Protein AF-A0A7L3MC37-F1 (afdb_monomer)

Sequence (160 aa):
SDLQNAAAGSFASAFATLVLCPTELVKCRLQAMHEMQLSGKIIQGHNTVWSVVKGVIQKDGPLGFYRGLSSTLLREVPGYFFFFGGYELSRTFFASGRSKDELGPIPLLLSGGFGGSCLWIAVYPVDCVKSRIQVLSMAGKQAGFMGTFVTLVRTEGEYA

Radius of gyration: 19.97 Å; Cα contacts (8 Å, |Δi|>4): 144; chains: 1; bounding box: 45×30×56 Å

Mean predicted aligned error: 8.08 Å

Foldseek 3Di:
DLLVQLQVQLVVQLVVLVVCQLVVQLVVVLVLVVVCVVLVNDDPDPSDSVVSVVVQCVPVNPCSSCVCSVVVSVLRSVLSSLLSSQLSVLLVVVCVPHDSVPDDPVSNVVSNVRSNVSSCVVRVLVVVLVVVQSVCVSVVHRDDSVRSSVCCCVVVVVVD

Solvent-accessible surface area (backbone atoms only — not comparable to full-atom values): 8588 Å² total; per-residue (Å²): 106,54,67,56,53,6,53,50,43,15,52,52,44,48,57,50,44,67,71,42,32,46,58,51,47,51,49,53,52,50,51,53,50,50,54,35,40,76,68,67,78,42,80,95,64,86,85,41,75,64,52,53,54,53,49,38,43,75,74,55,35,81,69,38,41,53,68,58,46,68,63,49,43,65,51,47,29,57,26,35,26,35,19,36,36,34,22,42,49,41,37,55,60,74,26,73,87,54,59,74,85,74,60,53,73,65,60,51,52,53,14,50,51,46,4,51,48,40,16,44,69,69,40,44,68,59,50,55,41,51,52,51,36,54,54,35,46,74,73,74,38,91,59,54,71,68,62,45,42,53,47,45,54,66,68,51,51,78,78,107

pLDDT: mean 82.61, std 10.29, range [41.53, 95.0]

Secondary structure (DSSP, 8-state):
-HHHHHHHHHHHHHHHHHHHHHHHHHHHHHHHHHHHHHTTSS------HHHHHHHHHHHH-GGGGGTTHHHHHHHHHHHHHHHHHHHHHHHHHHHTTS-TTS--HHHHHHHHHHHHHHHHHHHHHHHHHHHHHHHHHHTT----HHHHHHHHHHHHTT--

Organism: NCBI:txid2585811

Structure (mmCIF, N/CA/C/O backbone):
data_AF-A0A7L3MC37-F1
#
_entry.id   AF-A0A7L3MC37-F1
#
loop_
_atom_site.group_PDB
_atom_site.id
_atom_site.type_symbol
_atom_site.label_atom_id
_atom_site.label_alt_id
_atom_site.label_comp_id
_atom_site.label_asym_id
_atom_site.label_entity_id
_atom_site.label_seq_id
_atom_site.pdbx_PDB_ins_code
_atom_site.Cartn_x
_atom_site.Cartn_y
_atom_site.Cartn_z
_atom_site.occupancy
_atom_site.B_iso_or_equiv
_atom_site.auth_seq_id
_atom_site.auth_comp_id
_atom_site.auth_asym_id
_atom_site.auth_atom_id
_atom_site.pdbx_PDB_model_num
ATOM 1 N N . SER A 1 1 ? 14.885 -8.306 -14.896 1.00 81.38 1 SER A N 1
ATOM 2 C CA . SER A 1 1 ? 13.599 -8.538 -15.593 1.00 81.38 1 SER A CA 1
ATOM 3 C C . SER A 1 1 ? 12.471 -7.776 -14.920 1.00 81.38 1 SER A C 1
ATOM 5 O O . SER A 1 1 ? 12.546 -7.567 -13.717 1.00 81.38 1 SER A O 1
ATOM 7 N N . ASP A 1 2 ? 11.415 -7.412 -15.651 1.00 84.56 2 ASP A N 1
ATOM 8 C CA . ASP A 1 2 ? 10.299 -6.580 -15.150 1.00 84.56 2 ASP A CA 1
ATOM 9 C C . ASP A 1 2 ? 9.638 -7.166 -13.891 1.00 84.56 2 ASP A C 1
ATOM 11 O O . ASP A 1 2 ? 9.373 -6.455 -12.926 1.00 84.56 2 ASP A O 1
ATOM 15 N N . LEU A 1 3 ? 9.498 -8.494 -13.841 1.00 88.00 3 LEU A N 1
ATOM 16 C CA . LEU A 1 3 ? 8.998 -9.215 -12.669 1.00 88.00 3 LEU A CA 1
ATOM 17 C C . LEU A 1 3 ? 9.898 -9.070 -11.427 1.00 88.00 3 LEU A C 1
ATOM 19 O O . LEU A 1 3 ? 9.397 -8.978 -10.310 1.00 88.00 3 LEU A O 1
ATOM 23 N N . GLN A 1 4 ? 11.223 -9.039 -11.603 1.00 90.12 4 GLN A N 1
ATOM 24 C CA . GLN A 1 4 ? 12.160 -8.838 -10.489 1.00 90.12 4 GLN A CA 1
ATOM 25 C C . GLN A 1 4 ? 12.066 -7.411 -9.951 1.00 90.12 4 GLN A C 1
ATOM 27 O O . GLN A 1 4 ? 12.092 -7.225 -8.739 1.00 90.12 4 GLN A O 1
ATOM 32 N N . ASN A 1 5 ? 11.902 -6.422 -10.835 1.00 88.75 5 ASN A N 1
ATOM 33 C CA . ASN A 1 5 ? 11.696 -5.029 -10.442 1.00 88.75 5 ASN A CA 1
ATOM 34 C C . ASN A 1 5 ? 10.373 -4.867 -9.677 1.00 88.75 5 ASN A C 1
ATOM 36 O O . ASN A 1 5 ? 10.345 -4.204 -8.642 1.00 88.75 5 ASN A O 1
ATOM 40 N N . ALA A 1 6 ? 9.305 -5.538 -10.122 1.00 89.06 6 ALA A N 1
ATOM 41 C CA . ALA A 1 6 ? 8.028 -5.571 -9.411 1.00 89.06 6 ALA A CA 1
ATOM 42 C C . ALA A 1 6 ? 8.153 -6.201 -8.014 1.00 89.06 6 ALA A C 1
ATOM 44 O O . ALA A 1 6 ? 7.737 -5.603 -7.024 1.00 89.06 6 ALA A O 1
ATOM 45 N N . ALA A 1 7 ? 8.791 -7.371 -7.912 1.00 91.06 7 ALA A N 1
ATOM 46 C CA . ALA A 1 7 ? 9.007 -8.048 -6.635 1.00 91.06 7 ALA A CA 1
ATOM 47 C C . ALA A 1 7 ? 9.907 -7.239 -5.680 1.00 91.06 7 ALA A C 1
ATOM 49 O O . ALA A 1 7 ? 9.613 -7.143 -4.488 1.00 91.06 7 ALA A O 1
ATOM 50 N N . ALA A 1 8 ? 10.974 -6.619 -6.195 1.00 91.62 8 ALA A N 1
ATOM 51 C CA . ALA A 1 8 ? 11.849 -5.745 -5.417 1.00 91.62 8 ALA A CA 1
ATOM 52 C C . ALA A 1 8 ? 11.098 -4.507 -4.907 1.00 91.62 8 ALA A C 1
ATOM 54 O O . ALA A 1 8 ? 11.245 -4.142 -3.742 1.00 91.62 8 ALA A O 1
ATOM 55 N N . GLY A 1 9 ? 10.245 -3.907 -5.742 1.00 88.75 9 GLY A N 1
ATOM 56 C CA . GLY A 1 9 ? 9.377 -2.795 -5.362 1.00 88.75 9 GLY A CA 1
ATOM 57 C C . GLY A 1 9 ? 8.382 -3.163 -4.258 1.00 88.75 9 GLY A C 1
ATOM 58 O O . GLY A 1 9 ? 8.240 -2.426 -3.283 1.00 88.75 9 GLY A O 1
ATOM 59 N N . SER A 1 10 ? 7.757 -4.338 -4.346 1.00 90.00 10 SER A N 1
ATOM 60 C CA . SER A 1 10 ? 6.896 -4.878 -3.284 1.00 90.00 10 SER A CA 1
ATOM 61 C C . SER A 1 10 ? 7.640 -5.131 -1.978 1.00 90.00 10 SER A C 1
ATOM 63 O O . SER A 1 10 ? 7.129 -4.824 -0.902 1.00 90.00 10 SER A O 1
ATOM 65 N N . PHE A 1 11 ? 8.852 -5.679 -2.051 1.00 91.94 11 PHE A N 1
ATOM 66 C CA . PHE A 1 11 ? 9.661 -5.927 -0.863 1.00 91.94 11 PHE A CA 1
ATOM 67 C C . PHE A 1 11 ? 10.109 -4.613 -0.215 1.00 91.94 11 PHE A C 1
ATOM 69 O O . PHE A 1 11 ? 9.976 -4.448 0.994 1.00 91.94 11 PHE A O 1
ATOM 76 N N . ALA A 1 12 ? 10.548 -3.639 -1.015 1.00 91.88 12 ALA A N 1
ATOM 77 C CA . ALA A 1 12 ? 10.866 -2.296 -0.541 1.00 91.88 12 ALA A CA 1
ATOM 78 C C . ALA A 1 12 ? 9.650 -1.618 0.113 1.00 91.88 12 ALA A C 1
ATOM 80 O O . ALA A 1 12 ? 9.790 -1.005 1.171 1.00 91.88 12 ALA A O 1
ATOM 81 N N . SER A 1 13 ? 8.455 -1.786 -0.467 1.00 88.94 13 SER A N 1
ATOM 82 C CA . SER A 1 13 ? 7.199 -1.304 0.115 1.00 88.94 13 SER A CA 1
ATOM 83 C C . SER A 1 13 ? 6.953 -1.910 1.499 1.00 88.94 13 SER A C 1
ATOM 85 O O . SER A 1 13 ? 6.657 -1.162 2.423 1.00 88.94 13 SER A O 1
ATOM 87 N N . ALA A 1 14 ? 7.202 -3.207 1.709 1.00 90.19 14 ALA A N 1
ATOM 88 C CA . ALA A 1 14 ? 7.050 -3.821 3.031 1.00 90.19 14 ALA A CA 1
ATOM 89 C C . ALA A 1 14 ? 7.930 -3.159 4.113 1.00 90.19 14 ALA A C 1
ATOM 91 O O . ALA A 1 14 ? 7.464 -2.913 5.228 1.00 90.19 14 ALA A O 1
ATOM 92 N N . PHE A 1 15 ? 9.183 -2.816 3.790 1.00 91.62 15 PHE A N 1
ATOM 93 C CA . PHE A 1 15 ? 10.057 -2.071 4.708 1.00 91.62 15 PHE A CA 1
ATOM 94 C C . PHE A 1 15 ? 9.596 -0.629 4.902 1.00 91.62 15 PHE A C 1
ATOM 96 O O . PHE A 1 15 ? 9.584 -0.136 6.031 1.00 91.62 15 PHE A O 1
ATOM 103 N N . ALA A 1 16 ? 9.175 0.040 3.828 1.00 89.94 16 ALA A N 1
ATOM 104 C CA . ALA A 1 16 ? 8.607 1.377 3.919 1.00 89.94 16 ALA A CA 1
ATOM 105 C C . ALA A 1 16 ? 7.373 1.382 4.837 1.00 89.94 16 ALA A C 1
ATOM 107 O O . ALA A 1 16 ? 7.254 2.252 5.700 1.00 89.94 16 ALA A O 1
ATOM 108 N N . THR A 1 17 ? 6.507 0.368 4.737 1.00 88.06 17 THR A N 1
ATOM 109 C CA . THR A 1 17 ? 5.334 0.195 5.595 1.00 88.06 17 THR A CA 1
ATOM 110 C C . THR A 1 17 ? 5.713 0.085 7.070 1.00 88.06 17 THR A C 1
ATOM 112 O O . THR A 1 17 ? 4.997 0.634 7.897 1.00 88.06 17 THR A O 1
ATOM 115 N N . LEU A 1 18 ? 6.832 -0.544 7.445 1.00 88.81 18 LEU A N 1
ATOM 116 C CA . LEU A 1 18 ? 7.266 -0.574 8.852 1.00 88.81 18 LEU A CA 1
ATOM 117 C C . LEU A 1 18 ? 7.534 0.834 9.398 1.00 88.81 18 LEU A C 1
ATOM 119 O O . LEU A 1 18 ? 7.159 1.142 10.526 1.00 88.81 18 LEU A O 1
ATOM 123 N N . VAL A 1 19 ? 8.136 1.701 8.584 1.00 90.38 19 VAL A N 1
ATOM 124 C CA . VAL A 1 19 ? 8.430 3.091 8.962 1.00 90.38 19 VAL A CA 1
ATOM 125 C C . VAL A 1 19 ? 7.167 3.959 8.931 1.00 90.38 19 VAL A C 1
ATOM 127 O O . VAL A 1 19 ? 6.980 4.827 9.783 1.00 90.38 19 VAL A O 1
ATOM 130 N N . LEU A 1 20 ? 6.276 3.719 7.967 1.00 88.00 20 LEU A N 1
ATOM 131 C CA . LEU A 1 20 ? 5.050 4.494 7.757 1.00 88.00 20 LEU A CA 1
ATOM 132 C C . LEU A 1 20 ? 3.908 4.086 8.699 1.00 88.00 20 LEU A C 1
ATOM 134 O O . LEU A 1 20 ? 3.098 4.939 9.064 1.00 88.00 20 LEU A O 1
ATOM 138 N N . CYS A 1 21 ? 3.862 2.826 9.142 1.00 87.19 21 CYS A N 1
ATOM 139 C CA . CYS A 1 21 ? 2.762 2.252 9.922 1.00 87.19 21 CYS A CA 1
ATOM 140 C C . CYS A 1 21 ? 2.411 3.064 11.182 1.00 87.19 21 CYS A C 1
ATOM 142 O O . CYS A 1 21 ? 1.226 3.352 11.362 1.00 87.19 21 CYS A O 1
ATOM 144 N N . PRO A 1 22 ? 3.370 3.544 12.005 1.00 88.38 22 PRO A N 1
ATOM 145 C CA . PRO A 1 22 ? 3.049 4.404 13.145 1.00 88.38 22 PRO A CA 1
ATOM 146 C C . PRO A 1 22 ? 2.308 5.684 12.747 1.00 88.38 22 PRO A C 1
ATOM 148 O O . PRO A 1 22 ? 1.371 6.108 13.424 1.00 88.38 22 PRO A O 1
ATOM 151 N N . THR A 1 23 ? 2.701 6.293 11.628 1.00 89.69 23 THR A N 1
ATOM 152 C CA . THR A 1 23 ? 2.102 7.539 11.139 1.00 89.69 23 THR A CA 1
ATOM 153 C C . THR A 1 23 ? 0.732 7.280 10.519 1.00 89.69 23 THR A C 1
ATOM 155 O O . THR A 1 23 ? -0.207 8.034 10.773 1.00 89.69 23 THR A O 1
ATOM 158 N N . GLU A 1 24 ? 0.586 6.207 9.743 1.00 86.00 24 GLU A N 1
ATOM 159 C CA . GLU A 1 24 ? -0.705 5.791 9.191 1.00 86.00 24 GLU A CA 1
ATOM 160 C C . GLU A 1 24 ? -1.703 5.434 10.293 1.00 86.00 24 GLU A C 1
ATOM 162 O O . GLU A 1 24 ? -2.846 5.882 10.246 1.00 86.00 24 GLU A O 1
ATOM 167 N N . LEU A 1 25 ? -1.271 4.723 11.338 1.00 86.75 25 LEU A N 1
ATOM 168 C CA . LEU A 1 25 ? -2.124 4.386 12.475 1.00 86.75 25 LEU A CA 1
ATOM 169 C C . LEU A 1 25 ? -2.645 5.639 13.186 1.00 86.75 25 LEU A C 1
ATOM 171 O O . LEU A 1 25 ? -3.834 5.722 13.500 1.00 86.75 25 LEU A O 1
ATOM 175 N N . VAL A 1 26 ? -1.777 6.626 13.423 1.00 87.75 26 VAL A N 1
ATOM 176 C CA . VAL A 1 26 ? -2.181 7.897 14.039 1.00 87.75 26 VAL A CA 1
ATOM 177 C C . VAL A 1 26 ? -3.164 8.645 13.138 1.00 87.75 26 VAL A C 1
ATOM 179 O O . VAL A 1 26 ? -4.195 9.102 13.631 1.00 87.75 26 VAL A O 1
ATOM 182 N N . LYS A 1 27 ? -2.909 8.712 11.823 1.00 89.25 27 LYS A N 1
ATOM 183 C CA . LYS A 1 27 ? -3.829 9.322 10.848 1.00 89.25 27 LYS A CA 1
ATOM 184 C C . LYS A 1 27 ? -5.194 8.633 10.838 1.00 89.25 27 LYS A C 1
ATOM 186 O O . LYS A 1 27 ? -6.20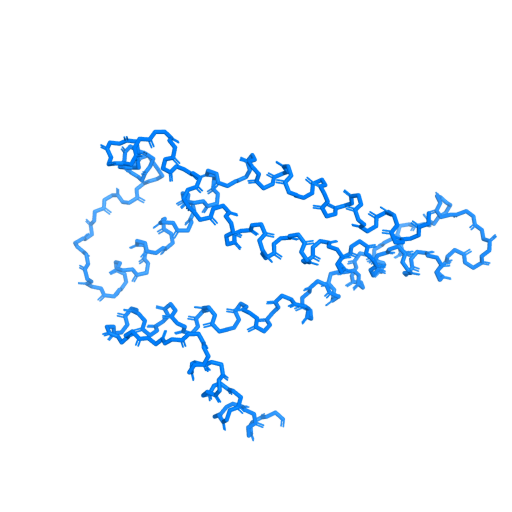2 9.314 10.997 1.00 89.25 27 LYS A O 1
ATOM 191 N N . CYS A 1 28 ? -5.243 7.307 10.727 1.00 85.62 28 CYS A N 1
ATOM 192 C CA . CYS A 1 28 ? -6.500 6.560 10.703 1.00 85.62 28 CYS A CA 1
ATOM 193 C C . CYS A 1 28 ? -7.281 6.700 12.015 1.00 85.62 28 CYS A C 1
ATOM 195 O O . CYS A 1 28 ? -8.502 6.835 11.988 1.00 85.62 28 CYS A O 1
ATOM 197 N N . ARG A 1 29 ? -6.604 6.713 13.175 1.00 83.88 29 ARG A N 1
ATOM 198 C CA . ARG A 1 29 ? -7.274 6.960 14.462 1.00 83.88 29 ARG A CA 1
ATOM 199 C C . ARG A 1 29 ? -7.828 8.378 14.552 1.00 83.88 29 ARG A C 1
ATOM 201 O O . ARG A 1 29 ? -8.955 8.539 15.004 1.00 83.88 29 ARG A O 1
ATOM 208 N N . LEU A 1 30 ? -7.082 9.385 14.097 1.00 86.50 30 LEU A N 1
ATOM 209 C CA . LEU A 1 30 ? -7.573 10.764 14.032 1.00 86.50 30 LEU A CA 1
ATOM 210 C C . LEU A 1 30 ? -8.789 10.893 13.110 1.00 86.50 30 LEU A C 1
ATOM 212 O O . LEU A 1 30 ? -9.771 11.515 13.501 1.00 86.50 30 LEU A O 1
ATOM 216 N N . GLN A 1 31 ? -8.750 10.271 11.929 1.00 84.81 31 GLN A N 1
ATOM 217 C CA . GLN A 1 31 ? -9.872 10.252 10.987 1.00 84.81 31 GLN A CA 1
ATOM 218 C C . GLN A 1 31 ? -11.103 9.577 11.598 1.00 84.81 31 GLN A C 1
ATOM 220 O O . GLN A 1 31 ? -12.175 10.174 11.612 1.00 84.81 31 GLN A O 1
ATOM 225 N N . ALA A 1 32 ? -10.941 8.402 12.211 1.00 80.06 32 ALA A N 1
ATOM 226 C CA . ALA A 1 32 ? -12.039 7.715 12.887 1.00 80.06 32 ALA A CA 1
ATOM 227 C C . ALA A 1 32 ? -12.627 8.551 14.040 1.00 80.06 32 ALA A C 1
ATOM 229 O O . ALA A 1 32 ? -13.842 8.610 14.218 1.00 80.06 32 ALA A O 1
ATOM 230 N N . MET A 1 33 ? -11.783 9.233 14.823 1.00 76.81 33 MET A N 1
ATOM 231 C CA . MET A 1 33 ? -12.244 10.126 15.891 1.00 76.81 33 MET A CA 1
ATOM 232 C C . MET A 1 33 ? -12.989 11.349 15.343 1.00 76.81 33 MET A C 1
ATOM 234 O O . MET A 1 33 ? -13.988 11.754 15.935 1.00 76.81 33 MET A O 1
ATOM 238 N N . HIS A 1 34 ? -12.538 11.916 14.222 1.00 81.56 34 HIS A N 1
ATOM 239 C CA . HIS A 1 34 ? -13.217 13.021 13.545 1.00 81.56 34 HIS A CA 1
ATOM 240 C C . HIS A 1 34 ? -14.605 12.605 13.036 1.00 81.56 34 HIS A C 1
ATOM 242 O O . HIS A 1 34 ? -15.593 13.291 13.295 1.00 81.56 34 HIS A O 1
ATOM 248 N N . GLU A 1 35 ? -14.715 11.438 12.403 1.00 77.31 35 GLU A N 1
ATOM 249 C CA . GLU A 1 35 ? -16.003 10.898 11.957 1.00 77.31 35 GLU A CA 1
ATOM 250 C C . GLU A 1 35 ? -16.956 10.602 13.131 1.00 77.31 35 GLU A C 1
ATOM 252 O O . GLU A 1 35 ? -18.160 10.877 13.064 1.00 77.31 35 GLU A O 1
ATOM 257 N N . MET A 1 36 ? -16.431 10.101 14.255 1.00 72.38 36 MET A N 1
ATOM 258 C CA . MET A 1 36 ? -17.229 9.871 15.463 1.00 72.38 36 MET A CA 1
ATOM 259 C C . MET A 1 36 ? -17.705 11.166 16.139 1.00 72.38 36 MET A C 1
ATOM 261 O O . MET A 1 36 ? 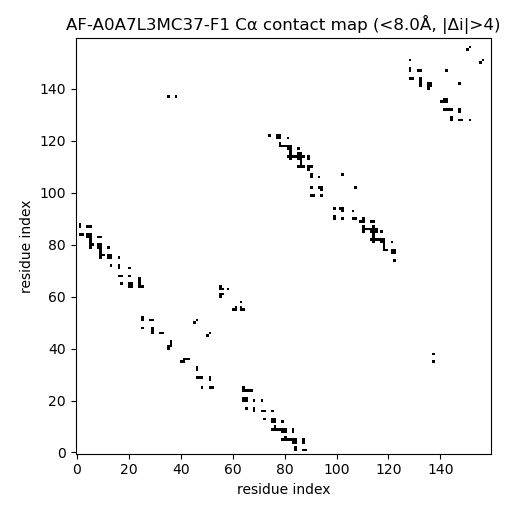-18.781 11.165 16.745 1.00 72.38 36 MET A O 1
ATOM 265 N N . GLN A 1 37 ? -16.950 12.265 16.019 1.00 75.38 37 GLN A N 1
ATOM 266 C CA . GLN A 1 37 ? -17.395 13.595 16.450 1.00 75.38 37 GLN A CA 1
ATOM 267 C C . GLN A 1 37 ? -18.545 14.108 15.584 1.00 75.38 37 GLN A C 1
ATOM 269 O O . GLN A 1 37 ? -19.547 14.569 16.126 1.00 75.38 37 GLN A O 1
ATOM 274 N N . LEU A 1 38 ? -18.433 13.982 14.258 1.00 73.19 38 LEU A N 1
ATOM 275 C CA . LEU A 1 38 ? -19.504 14.360 13.328 1.00 73.19 38 LEU A CA 1
ATOM 276 C C . LEU A 1 38 ? -20.793 13.566 13.584 1.00 73.19 38 LEU A C 1
ATOM 278 O O . LEU A 1 38 ? -21.888 14.106 13.480 1.00 73.19 38 LEU A O 1
ATOM 282 N N . SER A 1 39 ? -20.662 12.302 13.988 1.00 71.38 39 SER A N 1
ATOM 283 C CA . SER A 1 39 ? -21.794 11.423 14.309 1.00 71.38 39 SER A CA 1
ATOM 284 C C . SER A 1 39 ? -22.423 11.681 15.690 1.00 71.38 39 SER A C 1
ATOM 286 O O . SER A 1 39 ? -23.327 10.948 16.088 1.00 71.38 39 SER A O 1
ATOM 288 N N . GLY A 1 40 ? -21.926 12.653 16.468 1.00 69.69 40 GLY A N 1
ATOM 289 C CA . GLY A 1 40 ? -22.433 12.976 17.809 1.00 69.69 40 GLY A CA 1
ATOM 290 C C . GLY A 1 40 ? -22.168 11.907 18.880 1.00 69.69 40 GLY A C 1
ATOM 291 O O . GLY A 1 40 ? -22.720 11.983 19.975 1.00 69.69 40 GLY A O 1
ATOM 292 N N . LYS A 1 41 ? -21.326 10.902 18.589 1.00 63.94 41 LYS A N 1
ATOM 293 C CA . LYS A 1 41 ? -21.030 9.776 19.497 1.00 63.94 41 LYS A CA 1
ATOM 294 C C . LYS A 1 41 ? -19.960 10.095 20.543 1.00 63.94 41 LYS A C 1
ATOM 296 O O . LYS A 1 41 ? -19.804 9.340 21.499 1.00 63.94 41 LYS A O 1
ATOM 301 N N . ILE A 1 42 ? -19.210 11.181 20.361 1.00 65.75 42 ILE A N 1
ATOM 302 C CA . ILE A 1 42 ? -18.152 11.625 21.275 1.00 65.75 42 ILE A CA 1
ATOM 303 C C . ILE A 1 42 ? -18.327 13.126 21.531 1.00 65.75 42 ILE A C 1
ATOM 305 O O . ILE A 1 42 ? -18.588 13.888 20.602 1.00 65.75 42 ILE A O 1
ATOM 309 N N . ILE A 1 43 ? -18.157 13.549 22.787 1.00 60.38 43 ILE A N 1
ATOM 310 C CA . ILE A 1 43 ? -18.104 14.965 23.186 1.00 60.38 43 ILE A CA 1
ATOM 311 C C . ILE A 1 43 ? -16.983 15.655 22.389 1.00 60.38 43 ILE A C 1
ATOM 313 O O . ILE A 1 43 ? -15.917 15.063 22.209 1.00 60.38 43 ILE A O 1
ATOM 317 N N . GLN A 1 44 ? -17.193 16.889 21.908 1.00 57.75 44 GLN A N 1
ATOM 318 C CA . GLN A 1 44 ? -16.144 17.674 21.243 1.00 57.75 44 GLN A CA 1
ATOM 319 C C . GLN A 1 44 ? -14.936 17.879 22.175 1.00 57.75 44 GLN A C 1
ATOM 321 O O . GLN A 1 44 ? -14.872 18.824 22.952 1.00 57.75 44 GLN A O 1
ATOM 326 N N . GLY A 1 45 ? -13.979 16.956 22.117 1.00 59.56 45 GLY A N 1
ATOM 327 C CA . GLY A 1 45 ? -12.675 17.063 22.752 1.00 59.56 45 GLY A CA 1
ATOM 328 C C . GLY A 1 45 ? -11.594 17.460 21.749 1.00 59.56 45 GLY A C 1
ATOM 329 O O . GLY A 1 45 ? -11.736 17.254 20.541 1.00 59.56 45 GLY A O 1
ATOM 330 N N . HIS A 1 46 ? -10.486 17.998 22.264 1.00 56.41 46 HIS A N 1
ATOM 331 C CA . HIS A 1 46 ? -9.260 18.261 21.509 1.00 56.41 46 HIS A CA 1
ATOM 332 C C . HIS A 1 46 ? -8.640 16.949 20.986 1.00 56.41 46 HIS A C 1
ATOM 334 O O . HIS A 1 46 ? -7.725 16.373 21.585 1.00 56.41 46 HIS A O 1
ATOM 340 N N . ASN A 1 47 ? -9.129 16.480 19.840 1.00 68.88 47 ASN A N 1
ATOM 341 C CA . ASN A 1 47 ? -8.568 15.354 19.098 1.00 68.88 47 ASN A CA 1
ATOM 342 C C . ASN A 1 47 ? -7.326 15.818 18.332 1.00 68.88 47 ASN A C 1
ATOM 344 O O . ASN A 1 47 ? -7.332 15.968 17.114 1.00 68.88 47 ASN A O 1
ATOM 348 N N . THR A 1 48 ? -6.261 16.121 19.072 1.00 82.81 48 THR A N 1
ATOM 349 C CA . THR A 1 48 ? -4.965 16.475 18.498 1.00 82.81 48 THR A CA 1
ATOM 350 C C . THR A 1 48 ? -4.151 15.221 18.205 1.00 82.81 48 THR A C 1
ATOM 352 O O . THR A 1 48 ? -4.310 14.177 18.836 1.00 82.81 48 THR A O 1
ATOM 355 N N . VAL A 1 49 ? -3.205 15.332 17.272 1.00 87.75 49 VAL A N 1
ATOM 356 C CA . VAL A 1 49 ? -2.232 14.265 16.978 1.00 87.75 49 VAL A CA 1
ATOM 357 C C . VAL A 1 49 ? -1.559 13.769 18.264 1.00 87.75 49 VAL A C 1
ATOM 359 O O . VAL A 1 49 ? -1.420 12.567 18.483 1.00 87.75 49 VAL A O 1
ATOM 362 N N . TRP A 1 50 ? -1.211 14.698 19.159 1.00 88.88 50 TRP A N 1
ATOM 363 C CA . TRP A 1 50 ? -0.559 14.391 20.427 1.00 88.88 50 TRP A CA 1
ATOM 364 C C . TRP A 1 50 ? -1.442 13.592 21.392 1.00 88.88 50 TRP A C 1
ATOM 366 O O . TRP A 1 50 ? -0.939 12.695 22.070 1.00 88.88 50 TRP A O 1
ATOM 376 N N . SER A 1 51 ? -2.752 13.865 21.449 1.00 86.75 51 SER A N 1
ATOM 377 C CA . SER A 1 51 ? -3.658 13.103 22.318 1.00 86.75 51 SER A CA 1
ATOM 378 C C . SER A 1 51 ? -3.801 11.654 21.850 1.00 86.75 51 SER A C 1
ATOM 380 O O . SER A 1 51 ? -3.793 10.744 22.680 1.00 86.75 51 SER A O 1
ATOM 382 N N . VAL A 1 52 ? -3.814 11.421 20.533 1.00 86.75 52 VAL A N 1
ATOM 383 C CA . VAL A 1 52 ? -3.816 10.072 19.949 1.00 86.75 52 VAL A CA 1
ATOM 384 C C . VAL A 1 52 ? -2.509 9.340 20.238 1.00 86.75 52 VAL A C 1
ATOM 386 O O . VAL A 1 52 ? -2.546 8.217 20.738 1.00 86.75 52 VAL A O 1
ATOM 389 N N . VAL A 1 53 ? -1.359 9.975 19.994 1.00 90.06 53 VAL A N 1
ATOM 390 C CA . VAL A 1 53 ? -0.034 9.387 20.268 1.00 90.06 53 VAL A CA 1
ATOM 391 C C . VAL A 1 53 ? 0.100 9.009 21.744 1.00 90.06 53 VAL A C 1
ATOM 393 O O . VAL A 1 53 ? 0.427 7.864 22.062 1.00 90.06 53 VAL A O 1
ATOM 396 N N . LYS A 1 54 ? -0.217 9.936 22.658 1.00 90.69 54 LYS A N 1
ATOM 397 C CA . LYS A 1 54 ? -0.174 9.685 24.105 1.00 90.69 54 LYS A CA 1
ATOM 398 C C . LYS A 1 54 ? -1.137 8.568 24.511 1.00 90.69 54 LYS A C 1
ATOM 400 O O . LYS A 1 54 ? -0.768 7.709 25.308 1.00 90.69 54 LYS A O 1
ATOM 405 N N . GLY A 1 55 ? -2.342 8.551 23.939 1.00 87.69 55 GLY A N 1
ATOM 406 C CA . GLY A 1 55 ? -3.341 7.516 24.194 1.00 87.69 55 GLY A CA 1
ATOM 407 C C . GLY A 1 55 ? -2.880 6.119 23.773 1.00 87.69 55 GLY A C 1
ATOM 408 O O . GLY A 1 55 ? -3.082 5.168 24.526 1.00 87.69 55 GLY A O 1
ATOM 409 N N . VAL A 1 56 ? -2.223 5.992 22.615 1.00 88.00 56 VAL A N 1
ATOM 410 C CA . VAL A 1 56 ? -1.655 4.715 22.144 1.00 88.00 56 VAL A CA 1
ATOM 411 C C . VAL A 1 56 ? -0.550 4.239 23.084 1.00 88.00 56 VAL A C 1
ATOM 413 O O . VAL A 1 56 ? -0.603 3.100 23.540 1.00 88.00 56 VAL A O 1
ATOM 416 N N . ILE A 1 57 ? 0.390 5.117 23.450 1.00 92.62 57 ILE A N 1
ATOM 417 C CA . ILE A 1 57 ? 1.492 4.769 24.362 1.00 92.62 57 ILE A CA 1
ATOM 418 C C . ILE A 1 57 ? 0.96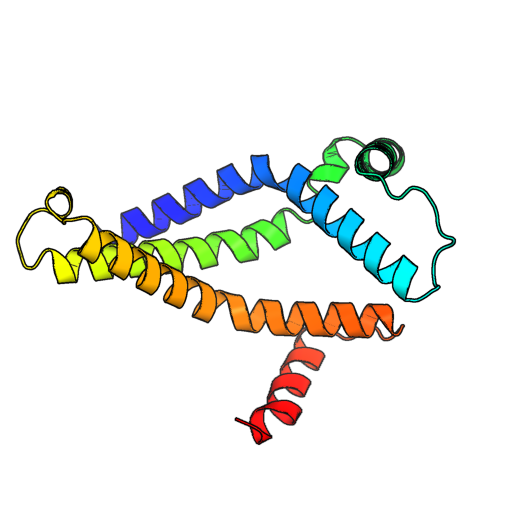3 4.298 25.721 1.00 92.62 57 ILE A C 1
ATOM 420 O O . ILE A 1 57 ? 1.446 3.303 26.251 1.00 92.62 57 ILE A O 1
ATOM 424 N N . GLN A 1 58 ? -0.030 4.988 26.287 1.00 91.88 58 GLN A N 1
ATOM 425 C CA . GLN A 1 58 ? -0.555 4.665 27.616 1.00 91.88 58 GLN A CA 1
ATOM 426 C C . GLN A 1 58 ? -1.392 3.379 27.654 1.00 91.88 58 GLN A C 1
ATOM 428 O O . GLN A 1 58 ? -1.375 2.691 28.670 1.00 91.88 5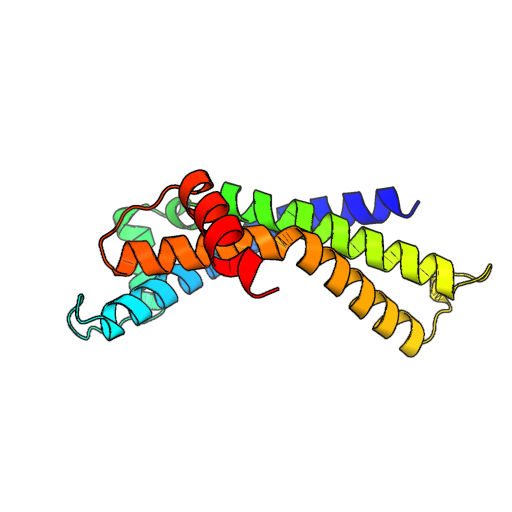8 GLN A O 1
ATOM 433 N N . LYS A 1 59 ? -2.135 3.058 26.584 1.00 88.62 59 LYS A N 1
ATOM 434 C CA . LYS A 1 59 ? -2.996 1.860 26.533 1.00 88.62 59 LYS A CA 1
ATOM 435 C C . LYS A 1 59 ? -2.299 0.623 25.990 1.00 88.62 59 LYS A C 1
ATOM 437 O O . LYS A 1 59 ? -2.422 -0.447 26.570 1.00 88.62 59 LYS A O 1
ATOM 442 N N . ASP A 1 60 ? -1.655 0.764 24.838 1.00 84.69 60 ASP A N 1
ATOM 443 C CA . ASP A 1 60 ? -1.148 -0.350 24.033 1.00 84.69 60 ASP A CA 1
ATOM 444 C C . ASP A 1 60 ? 0.398 -0.430 24.082 1.00 84.69 60 ASP A C 1
ATOM 446 O O . ASP A 1 60 ? 0.995 -1.363 23.544 1.00 84.69 60 ASP A O 1
ATOM 450 N N . GLY A 1 61 ? 1.066 0.546 24.713 1.00 90.19 61 GLY A N 1
ATOM 451 C CA . GLY A 1 61 ? 2.524 0.661 24.722 1.00 90.19 61 GLY A CA 1
ATOM 452 C C . GLY A 1 61 ? 3.109 1.102 23.369 1.00 90.19 61 GLY A C 1
ATOM 453 O O . GLY A 1 61 ? 2.376 1.383 22.417 1.00 90.19 61 GLY A O 1
ATOM 454 N N . PRO A 1 62 ? 4.449 1.151 23.238 1.00 87.31 62 PRO A N 1
ATOM 455 C CA . PRO A 1 62 ? 5.115 1.544 21.991 1.00 87.31 62 PRO A CA 1
ATOM 456 C C . PRO A 1 62 ? 4.880 0.555 20.836 1.00 87.31 62 PRO A C 1
ATOM 458 O O . PRO A 1 62 ? 4.883 0.951 19.674 1.00 87.31 62 PRO A O 1
ATOM 461 N N . LEU A 1 63 ? 4.613 -0.723 21.123 1.00 88.06 63 LEU A N 1
ATOM 462 C CA . LEU A 1 63 ? 4.248 -1.701 20.090 1.00 88.06 63 LEU A CA 1
ATOM 463 C C . LEU A 1 63 ? 2.820 -1.498 19.557 1.00 88.06 63 LEU A C 1
ATOM 465 O O . LEU A 1 63 ? 2.499 -1.972 18.467 1.00 88.06 63 LEU A O 1
ATOM 469 N N . GLY A 1 64 ? 1.983 -0.730 20.264 1.00 85.12 64 GLY A N 1
ATOM 470 C CA . GLY A 1 64 ? 0.635 -0.371 19.827 1.00 85.12 64 GLY A CA 1
ATOM 471 C C . GLY A 1 64 ? 0.586 0.361 18.484 1.00 85.12 64 GLY A C 1
ATOM 472 O O . GLY A 1 64 ? -0.420 0.271 17.780 1.00 85.12 64 GLY A O 1
ATOM 473 N N . PHE A 1 65 ? 1.679 1.024 18.085 1.00 87.12 65 PHE A N 1
ATOM 474 C CA . PHE A 1 65 ? 1.785 1.707 16.793 1.00 87.12 65 PHE A CA 1
ATOM 475 C C . PHE A 1 65 ? 1.843 0.769 15.584 1.00 87.12 65 PHE A C 1
ATOM 477 O O . PHE A 1 65 ? 1.514 1.196 14.484 1.00 87.12 65 PHE A O 1
ATOM 484 N N . TYR A 1 66 ? 2.190 -0.504 15.785 1.00 87.50 66 TYR A N 1
ATOM 485 C CA . TYR A 1 66 ? 2.239 -1.517 14.724 1.00 87.50 66 TYR A CA 1
ATOM 486 C C . TYR A 1 66 ? 0.958 -2.361 14.655 1.00 87.50 66 TYR A C 1
ATOM 488 O O . TYR A 1 66 ? 0.865 -3.339 13.908 1.00 87.50 66 TYR A O 1
ATOM 496 N N . ARG A 1 67 ? -0.065 -2.004 15.440 1.00 79.56 67 ARG A N 1
ATOM 497 C CA . ARG A 1 67 ? -1.339 -2.720 15.463 1.00 79.56 67 ARG A CA 1
ATOM 498 C C . ARG A 1 67 ? -2.088 -2.483 14.151 1.00 79.56 67 ARG A C 1
ATOM 500 O O . ARG A 1 67 ? -2.599 -1.400 13.908 1.00 79.56 67 ARG A O 1
ATOM 507 N N . GLY A 1 68 ? -2.177 -3.519 13.319 1.00 77.56 68 GLY A N 1
ATOM 508 C CA . GLY A 1 68 ? -2.743 -3.423 11.968 1.00 77.56 68 GLY A CA 1
ATOM 509 C C . GLY A 1 68 ? -1.702 -3.475 10.849 1.00 77.56 68 GLY A C 1
ATOM 510 O O . GLY A 1 68 ? -2.096 -3.495 9.687 1.00 77.56 68 GLY A O 1
ATOM 511 N N . LEU A 1 69 ? -0.410 -3.602 11.184 1.00 83.75 69 LEU A N 1
ATOM 512 C CA . LEU A 1 69 ? 0.685 -3.755 10.224 1.00 83.75 69 LEU A CA 1
ATOM 513 C C . LEU A 1 69 ? 0.413 -4.846 9.179 1.00 83.75 69 LEU A C 1
ATOM 515 O O . LEU A 1 69 ? 0.654 -4.629 7.999 1.00 83.75 69 LEU A O 1
ATOM 519 N N . SER A 1 70 ? -0.132 -5.998 9.580 1.00 83.38 70 SER A N 1
ATOM 520 C CA . SER A 1 70 ? -0.472 -7.083 8.649 1.00 83.38 70 SER A CA 1
ATOM 521 C C . SER A 1 70 ? -1.532 -6.678 7.621 1.00 83.38 70 SER A C 1
ATOM 523 O O . SER A 1 70 ? -1.411 -7.026 6.452 1.00 83.38 70 SER A O 1
ATOM 525 N N . SER A 1 71 ? -2.546 -5.910 8.031 1.00 80.62 71 SER A N 1
ATOM 526 C CA . SER A 1 71 ? -3.580 -5.375 7.133 1.00 80.62 71 SER A CA 1
ATOM 527 C C . SER A 1 71 ? -2.997 -4.344 6.168 1.00 80.62 71 SER A C 1
ATOM 529 O O . SER A 1 71 ? -3.361 -4.327 4.991 1.00 80.62 71 SER A O 1
ATOM 531 N N . THR A 1 72 ? -2.072 -3.512 6.651 1.00 83.94 72 THR A N 1
ATOM 532 C CA . THR A 1 72 ? -1.365 -2.537 5.820 1.00 83.94 72 THR A CA 1
ATOM 533 C C . THR A 1 72 ? -0.468 -3.236 4.803 1.00 83.94 72 THR A C 1
ATOM 535 O O . THR A 1 72 ? -0.607 -2.985 3.612 1.00 83.94 72 THR A O 1
ATOM 538 N N . LEU A 1 73 ? 0.364 -4.189 5.233 1.00 86.50 73 LEU A N 1
ATOM 539 C CA . LEU A 1 73 ? 1.221 -4.982 4.348 1.00 86.50 73 LEU A CA 1
ATOM 540 C C . LEU A 1 73 ? 0.410 -5.749 3.299 1.00 86.50 73 LEU A C 1
ATOM 542 O O . LEU A 1 73 ? 0.784 -5.764 2.131 1.00 86.50 73 LEU A O 1
ATOM 546 N N . LEU A 1 74 ? -0.723 -6.340 3.688 1.00 85.94 74 LEU A N 1
ATOM 547 C CA . LEU A 1 74 ? -1.597 -7.069 2.768 1.00 85.94 74 LEU A CA 1
ATOM 548 C C . LEU A 1 74 ? -2.183 -6.172 1.667 1.00 85.94 74 LEU A C 1
ATOM 550 O O . LEU A 1 74 ? -2.471 -6.664 0.582 1.00 85.94 74 LEU A O 1
ATOM 554 N N . ARG A 1 75 ? -2.371 -4.874 1.930 1.00 84.88 75 ARG A N 1
ATOM 555 C CA . ARG A 1 75 ? -2.833 -3.898 0.932 1.00 84.88 75 ARG A CA 1
ATOM 556 C C . ARG A 1 75 ? -1.673 -3.372 0.084 1.00 84.88 75 ARG A C 1
ATOM 558 O O . ARG A 1 75 ? -1.767 -3.338 -1.139 1.00 84.88 75 ARG A O 1
ATOM 565 N N . GLU A 1 76 ? -0.590 -2.971 0.740 1.00 86.56 76 GLU A N 1
ATOM 566 C CA . GLU A 1 76 ? 0.543 -2.275 0.126 1.00 86.56 76 GLU A CA 1
ATOM 567 C C . GLU A 1 76 ? 1.383 -3.210 -0.753 1.00 86.56 76 GLU A C 1
ATOM 569 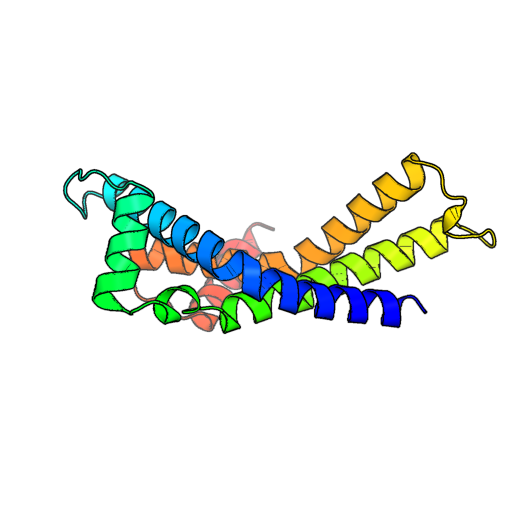O O . GLU A 1 76 ? 1.658 -2.884 -1.904 1.00 86.56 76 GLU A O 1
ATOM 574 N N . VAL A 1 77 ? 1.729 -4.409 -0.274 1.00 89.50 77 VAL A N 1
ATOM 575 C CA . VAL A 1 77 ? 2.629 -5.327 -0.995 1.00 89.50 77 VAL A CA 1
ATOM 576 C C . VAL A 1 77 ? 2.060 -5.744 -2.362 1.00 89.50 77 VAL A C 1
ATOM 578 O O . VAL A 1 77 ? 2.789 -5.618 -3.355 1.00 89.50 77 VAL A O 1
ATOM 581 N N . PRO A 1 78 ? 0.785 -6.179 -2.479 1.00 88.50 78 PRO A N 1
ATOM 582 C CA . PRO A 1 78 ? 0.182 -6.462 -3.779 1.00 88.50 78 PRO A CA 1
ATOM 583 C C . PRO A 1 78 ? -0.039 -5.194 -4.607 1.00 88.50 78 PRO A C 1
ATOM 585 O O . PRO A 1 78 ? 0.226 -5.206 -5.806 1.00 88.50 78 PRO A O 1
ATOM 588 N N . GLY A 1 79 ? -0.470 -4.087 -3.991 1.00 89.69 79 GLY A N 1
ATOM 589 C CA . GLY A 1 79 ? -0.687 -2.822 -4.699 1.00 89.69 79 GLY A CA 1
ATOM 590 C C . GLY A 1 79 ? 0.580 -2.323 -5.397 1.00 89.69 79 GLY A C 1
ATOM 591 O O . GLY A 1 79 ? 0.561 -2.029 -6.593 1.00 89.69 79 GLY A O 1
ATOM 592 N N . TYR A 1 80 ? 1.707 -2.320 -4.683 1.00 90.88 80 TYR A N 1
ATOM 593 C CA . TYR A 1 80 ? 3.007 -1.946 -5.236 1.00 90.88 80 TYR A CA 1
ATOM 594 C C . TYR A 1 80 ? 3.561 -2.979 -6.223 1.00 90.88 80 TYR A C 1
ATOM 596 O O . TYR A 1 80 ? 4.265 -2.591 -7.155 1.00 90.88 80 TYR A O 1
ATOM 604 N N . PHE A 1 81 ? 3.200 -4.261 -6.093 1.00 92.94 81 PHE A N 1
ATOM 605 C CA . PHE A 1 81 ? 3.553 -5.279 -7.089 1.00 92.94 81 PHE A CA 1
ATOM 606 C C . PHE A 1 81 ? 2.941 -4.942 -8.449 1.00 92.94 81 PHE A C 1
ATOM 608 O O . PHE A 1 81 ? 3.642 -4.874 -9.458 1.00 92.94 81 PHE A O 1
ATOM 615 N N . PHE A 1 82 ? 1.629 -4.685 -8.469 1.00 92.25 82 PHE A N 1
ATOM 616 C CA . PHE A 1 82 ? 0.913 -4.322 -9.689 1.00 92.25 82 PHE A CA 1
ATOM 617 C C . PHE A 1 82 ? 1.327 -2.946 -10.211 1.00 92.25 82 PHE A C 1
ATOM 619 O O . PHE A 1 82 ? 1.430 -2.775 -11.425 1.00 92.25 82 PHE A O 1
ATOM 626 N N . PHE A 1 83 ? 1.641 -1.998 -9.321 1.00 93.12 83 PHE A N 1
ATOM 627 C CA . PHE A 1 83 ? 2.192 -0.700 -9.706 1.00 93.12 83 PHE A CA 1
ATOM 628 C C . PHE A 1 83 ? 3.504 -0.839 -10.473 1.00 93.12 83 PHE A C 1
ATOM 630 O O . PHE A 1 83 ? 3.594 -0.412 -11.623 1.00 93.12 83 PHE A O 1
ATOM 637 N N . PHE A 1 84 ? 4.518 -1.447 -9.850 1.00 92.31 84 PHE A N 1
ATOM 638 C CA . PHE A 1 84 ? 5.836 -1.579 -10.463 1.00 92.31 84 PHE A CA 1
ATOM 639 C C . PHE A 1 84 ? 5.806 -2.528 -11.662 1.00 92.31 84 PHE A C 1
ATOM 641 O O . PHE A 1 84 ? 6.496 -2.274 -12.643 1.00 92.31 84 PHE A O 1
ATOM 648 N N . GLY A 1 85 ? 4.966 -3.567 -11.634 1.00 92.81 85 GLY A N 1
ATOM 649 C CA . GLY A 1 85 ? 4.740 -4.445 -12.780 1.00 92.81 85 GLY A CA 1
ATOM 650 C C . GLY A 1 85 ? 4.171 -3.696 -13.987 1.00 92.81 85 GLY A C 1
ATOM 651 O O . GLY A 1 85 ? 4.735 -3.778 -15.076 1.00 92.81 85 GLY A O 1
ATOM 652 N N . GLY A 1 86 ? 3.101 -2.918 -13.794 1.00 92.31 86 GLY A N 1
ATOM 653 C CA . GLY A 1 86 ? 2.517 -2.092 -14.853 1.00 92.31 86 GLY A CA 1
ATOM 654 C C . GLY A 1 86 ? 3.479 -1.007 -15.341 1.00 92.31 86 GLY A C 1
ATOM 655 O O . GLY A 1 86 ? 3.659 -0.829 -16.545 1.00 92.31 86 GLY A O 1
ATOM 656 N N . TYR A 1 87 ? 4.157 -0.329 -14.415 1.00 92.75 87 TYR A N 1
ATOM 657 C CA . TYR A 1 87 ? 5.154 0.697 -14.714 1.00 92.75 87 TYR A CA 1
ATOM 658 C C . TYR A 1 87 ? 6.297 0.155 -15.583 1.00 92.75 87 TYR A C 1
ATOM 660 O O . TYR A 1 87 ? 6.607 0.727 -16.628 1.00 92.75 87 TYR A O 1
ATOM 668 N N . GLU A 1 88 ? 6.902 -0.968 -15.191 1.00 91.75 88 GLU A N 1
ATOM 669 C CA . GLU A 1 88 ? 8.028 -1.561 -15.913 1.00 91.75 88 GLU A CA 1
ATOM 670 C C . GLU A 1 88 ? 7.621 -2.134 -17.269 1.00 91.75 88 GLU A C 1
ATOM 672 O O . GLU A 1 88 ? 8.376 -1.967 -18.229 1.00 91.75 88 GLU A O 1
ATOM 677 N N . LEU A 1 89 ? 6.429 -2.733 -17.368 1.00 91.25 89 LEU A N 1
ATOM 678 C CA . LEU A 1 89 ? 5.870 -3.226 -18.627 1.00 91.25 89 LEU A CA 1
ATOM 679 C C . LEU A 1 89 ? 5.629 -2.077 -19.615 1.00 91.25 89 LEU A C 1
ATOM 681 O O . LEU A 1 89 ? 6.031 -2.151 -20.776 1.00 91.25 89 LEU A O 1
ATOM 685 N N . SER A 1 90 ? 5.026 -0.986 -19.138 1.00 91.00 90 SER A N 1
ATOM 686 C CA . SER A 1 90 ? 4.800 0.223 -19.932 1.00 91.00 90 SER A CA 1
ATOM 687 C C . SER A 1 90 ? 6.122 0.848 -20.388 1.00 91.00 90 SER A C 1
ATOM 689 O O . SER A 1 90 ? 6.271 1.209 -21.556 1.00 91.00 90 SER A O 1
ATOM 691 N N . ARG A 1 91 ? 7.134 0.908 -19.511 1.00 89.50 91 ARG A N 1
ATOM 692 C CA . ARG A 1 91 ? 8.479 1.371 -19.888 1.00 89.50 91 ARG A CA 1
ATOM 693 C C . ARG A 1 91 ? 9.121 0.491 -20.951 1.00 89.50 91 ARG A C 1
ATOM 695 O O . ARG A 1 91 ? 9.721 1.030 -21.872 1.00 89.50 91 ARG A O 1
ATOM 702 N N . THR A 1 92 ? 8.992 -0.834 -20.851 1.00 89.56 92 THR A N 1
ATOM 703 C CA . THR A 1 92 ? 9.495 -1.771 -21.870 1.00 89.56 92 THR A CA 1
ATOM 704 C C . THR A 1 92 ? 8.831 -1.514 -23.223 1.00 89.56 92 THR A C 1
ATOM 706 O O . THR A 1 92 ? 9.515 -1.465 -24.245 1.00 89.56 92 THR A O 1
ATOM 709 N N . PHE A 1 93 ? 7.518 -1.277 -23.228 1.00 89.19 93 PHE A N 1
ATOM 710 C CA . PHE A 1 93 ? 6.768 -0.944 -24.436 1.00 89.19 93 PHE A CA 1
ATOM 711 C C . PHE A 1 93 ? 7.254 0.370 -25.073 1.00 89.19 93 PHE A C 1
ATOM 713 O O . PHE A 1 93 ? 7.609 0.398 -26.253 1.00 89.19 93 PHE A O 1
ATOM 720 N N . PHE A 1 94 ? 7.363 1.445 -24.285 1.00 88.00 94 PHE A N 1
ATOM 721 C CA . PHE A 1 94 ? 7.830 2.745 -24.782 1.00 88.00 94 PHE A CA 1
ATOM 722 C C . PHE A 1 94 ? 9.309 2.762 -25.181 1.00 88.00 94 PHE A C 1
ATOM 724 O O . PHE A 1 94 ? 9.688 3.532 -26.061 1.00 88.00 94 PHE A O 1
ATOM 731 N N . ALA A 1 95 ? 10.143 1.919 -24.568 1.00 87.19 95 ALA A N 1
ATOM 732 C CA . ALA A 1 95 ? 11.548 1.794 -24.933 1.00 87.19 95 ALA A CA 1
ATOM 733 C C . ALA A 1 95 ? 11.729 1.229 -26.353 1.00 87.19 95 ALA A C 1
ATOM 735 O O . ALA A 1 95 ? 12.689 1.604 -27.019 1.00 87.19 95 ALA A O 1
ATOM 736 N N . SER A 1 96 ? 10.817 0.368 -26.838 1.00 81.06 96 SER A N 1
ATOM 737 C CA . SER A 1 96 ? 10.791 -0.142 -28.227 1.00 81.06 96 SER A CA 1
ATOM 738 C C . SER A 1 96 ? 12.171 -0.585 -28.768 1.00 81.06 96 SER A C 1
ATOM 740 O O . SER A 1 96 ? 12.511 -0.334 -29.922 1.00 81.06 96 SER A O 1
ATOM 742 N N . GLY A 1 97 ? 12.991 -1.223 -27.923 1.00 73.56 97 GLY A N 1
ATOM 743 C CA . GLY A 1 97 ? 14.344 -1.691 -28.267 1.00 73.56 97 GLY A CA 1
ATOM 744 C C . GLY A 1 97 ? 15.505 -0.752 -27.894 1.00 73.56 97 GLY A C 1
ATOM 745 O O . GLY A 1 97 ? 16.657 -1.132 -28.083 1.00 73.56 97 GLY A O 1
ATOM 746 N N . ARG A 1 98 ? 15.233 0.441 -27.347 1.00 79.44 98 ARG A N 1
ATOM 747 C CA . ARG A 1 98 ? 16.222 1.345 -26.722 1.00 79.44 98 ARG A CA 1
ATOM 748 C C . ARG A 1 98 ? 16.368 1.068 -25.224 1.00 79.44 98 ARG A C 1
ATOM 750 O O . ARG A 1 98 ? 15.624 0.260 -24.666 1.00 79.44 98 ARG A O 1
ATOM 757 N N . SER A 1 99 ? 17.314 1.732 -24.556 1.00 82.06 99 SER A N 1
ATOM 758 C CA . SER A 1 99 ? 17.445 1.588 -23.104 1.00 82.06 99 SER A CA 1
ATOM 759 C C . SER A 1 99 ? 16.258 2.231 -22.377 1.00 82.06 99 SER A C 1
ATOM 761 O O . SER A 1 99 ? 15.797 3.314 -22.741 1.00 82.06 99 SER A O 1
ATOM 763 N N . LYS A 1 100 ? 15.788 1.594 -21.294 1.00 80.00 100 LYS A N 1
ATOM 764 C CA . LYS A 1 100 ? 14.726 2.139 -20.426 1.00 80.00 100 LYS A CA 1
ATOM 765 C C . LYS A 1 100 ? 15.121 3.457 -19.744 1.00 80.00 100 LYS A C 1
ATOM 767 O O . LYS A 1 100 ? 14.245 4.155 -19.224 1.00 80.00 100 LYS A O 1
ATOM 772 N N . ASP A 1 101 ? 16.414 3.759 -19.713 1.00 80.50 101 ASP A N 1
ATOM 773 C CA . ASP A 1 101 ? 16.985 4.949 -19.078 1.00 80.50 101 ASP A CA 1
ATOM 774 C C . ASP A 1 101 ? 17.054 6.148 -20.036 1.00 80.50 101 ASP A C 1
ATOM 776 O O . ASP A 1 101 ? 17.258 7.277 -19.604 1.00 80.50 101 ASP A O 1
ATOM 780 N N . GLU A 1 102 ? 16.818 5.923 -21.333 1.00 83.06 102 GLU A N 1
ATOM 781 C CA . GLU A 1 102 ? 16.765 6.971 -22.362 1.00 83.06 102 GLU A CA 1
ATOM 782 C C . GLU A 1 102 ? 15.343 7.510 -22.588 1.00 83.06 102 GLU A C 1
ATOM 784 O O . GLU A 1 102 ? 15.117 8.354 -23.459 1.00 83.06 102 GLU A O 1
ATOM 789 N N . LEU A 1 103 ? 14.353 7.021 -21.831 1.00 83.12 103 LEU A N 1
ATOM 790 C CA . LEU A 1 103 ? 12.984 7.513 -21.940 1.00 83.12 103 LEU A CA 1
ATOM 791 C C . LEU A 1 103 ? 12.900 8.959 -21.446 1.00 83.12 103 LEU A C 1
ATOM 793 O O . LEU A 1 103 ? 13.311 9.293 -20.336 1.00 83.12 103 LEU A O 1
ATOM 797 N N . GLY A 1 104 ? 12.281 9.809 -22.263 1.00 87.69 104 GLY A N 1
ATOM 798 C CA . GLY A 1 104 ? 11.969 11.177 -21.871 1.00 87.69 104 GLY A CA 1
ATOM 799 C C . GLY A 1 104 ? 10.893 11.262 -20.772 1.00 87.69 104 GLY A C 1
ATOM 800 O O . GLY A 1 104 ? 10.228 10.273 -20.449 1.00 87.69 104 GLY A O 1
ATOM 801 N N . PRO A 1 105 ? 10.641 12.471 -20.240 1.00 89.75 105 PRO A N 1
ATOM 802 C CA . PRO A 1 105 ? 9.683 12.689 -19.153 1.00 89.75 105 PRO A CA 1
ATOM 803 C C . PRO A 1 105 ? 8.250 12.233 -19.464 1.00 89.75 105 PRO A C 1
ATOM 805 O O . PRO A 1 105 ? 7.551 11.752 -18.576 1.00 89.75 105 PRO A O 1
ATOM 808 N N . ILE A 1 106 ? 7.807 12.354 -20.722 1.00 91.31 106 ILE A N 1
ATOM 809 C CA . ILE A 1 106 ? 6.435 12.017 -21.133 1.00 91.31 106 ILE A CA 1
ATOM 810 C C . ILE A 1 106 ? 6.170 10.497 -21.075 1.00 91.31 106 ILE A C 1
ATOM 812 O O . ILE A 1 106 ? 5.222 10.100 -20.398 1.00 91.31 106 ILE A O 1
ATOM 816 N N . PRO A 1 107 ? 6.995 9.617 -21.684 1.00 88.75 107 PRO A N 1
ATOM 817 C CA . PRO A 1 107 ? 6.877 8.169 -21.487 1.00 88.75 107 PRO A CA 1
ATOM 818 C C . PRO A 1 107 ? 6.942 7.716 -20.023 1.00 88.75 107 PRO A C 1
ATOM 820 O O . PRO A 1 107 ? 6.215 6.798 -19.635 1.00 88.75 107 PRO A O 1
ATOM 823 N N . LEU A 1 108 ? 7.783 8.353 -19.197 1.00 91.06 108 LEU A N 1
ATOM 824 C CA . LEU A 1 108 ? 7.852 8.067 -17.758 1.00 91.06 108 LEU A CA 1
ATOM 825 C C . LEU A 1 108 ? 6.541 8.425 -17.052 1.00 91.06 108 LEU A C 1
ATOM 827 O O . LEU A 1 108 ? 6.023 7.615 -16.286 1.00 91.06 108 LEU A O 1
ATOM 831 N N . LEU A 1 109 ? 5.985 9.603 -17.345 1.00 93.94 109 LEU A N 1
ATOM 832 C CA . LEU A 1 109 ? 4.704 10.055 -16.805 1.00 93.94 109 LEU A CA 1
ATOM 833 C C . LEU A 1 109 ? 3.573 9.082 -17.1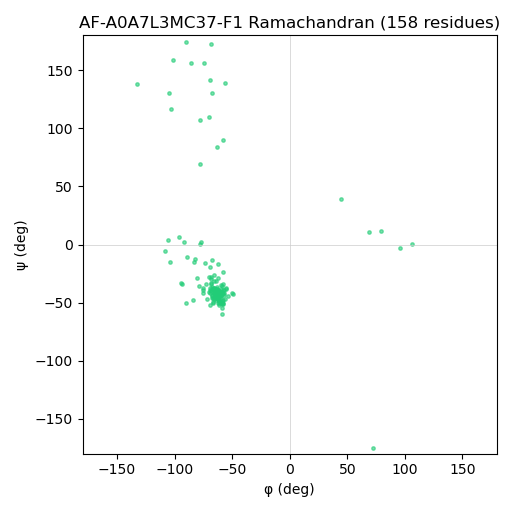68 1.00 93.94 109 LEU A C 1
ATOM 835 O O . LEU A 1 109 ? 2.828 8.648 -16.291 1.00 93.94 109 LEU A O 1
ATOM 839 N N . LEU A 1 110 ? 3.469 8.704 -18.447 1.00 93.88 110 LEU A N 1
ATOM 840 C CA . LEU A 1 110 ? 2.452 7.760 -18.921 1.00 93.88 110 LEU A CA 1
ATOM 841 C C . LEU A 1 110 ? 2.614 6.381 -18.275 1.00 93.88 110 LEU A C 1
ATOM 843 O O . LEU A 1 110 ? 1.626 5.773 -17.867 1.00 93.88 110 LEU A O 1
ATOM 847 N N . SER A 1 111 ? 3.855 5.920 -18.107 1.00 92.31 111 SER A N 1
ATOM 848 C CA . SER A 1 111 ? 4.142 4.660 -17.415 1.00 92.31 111 SER A CA 1
ATOM 849 C C . SER A 1 111 ? 3.764 4.717 -15.937 1.00 92.31 111 SER A C 1
ATOM 851 O O . SER A 1 111 ? 3.229 3.745 -15.406 1.00 92.31 111 SER A O 1
ATOM 853 N N . GLY A 1 112 ? 3.977 5.859 -15.275 1.00 93.25 112 GLY A N 1
ATOM 854 C CA . GLY A 1 112 ? 3.503 6.104 -13.911 1.00 93.25 112 GLY A CA 1
ATOM 855 C C . GLY A 1 112 ? 1.978 6.059 -13.809 1.00 93.25 112 GLY A C 1
ATOM 856 O O . GLY A 1 112 ? 1.442 5.417 -12.908 1.00 93.25 112 GLY A O 1
ATOM 857 N N . GLY A 1 113 ? 1.273 6.670 -14.766 1.00 95.00 113 GLY A N 1
ATOM 858 C CA . GLY A 1 113 ? -0.191 6.623 -14.847 1.00 95.00 113 GLY A CA 1
ATOM 859 C C . GLY A 1 113 ? -0.736 5.210 -15.079 1.00 95.00 113 GLY A C 1
ATOM 860 O O . GLY A 1 113 ? -1.698 4.798 -14.426 1.00 95.00 113 GLY A O 1
ATOM 861 N N . PHE A 1 114 ? -0.095 4.433 -15.955 1.00 94.75 114 PHE A N 1
ATOM 862 C CA . PHE A 1 114 ? -0.472 3.042 -16.203 1.00 94.75 114 PHE A CA 1
ATOM 863 C C . PHE A 1 114 ? -0.215 2.155 -14.977 1.00 94.75 114 PHE A C 1
ATOM 865 O O . PHE A 1 114 ? -1.117 1.442 -14.541 1.00 94.75 114 PHE A O 1
ATOM 872 N N . GLY A 1 115 ? 0.960 2.272 -14.349 1.00 93.38 115 GLY A N 1
ATOM 873 C CA . GLY A 1 115 ? 1.255 1.593 -13.083 1.00 93.38 115 GLY A CA 1
ATOM 874 C C . GLY A 1 115 ? 0.249 1.955 -11.985 1.00 93.38 115 GLY A C 1
ATOM 875 O O . GLY A 1 115 ? -0.273 1.075 -11.302 1.00 93.38 115 GLY A O 1
ATOM 876 N N . GLY A 1 116 ? -0.105 3.238 -11.862 1.00 92.69 116 GLY A N 1
ATOM 877 C CA . GLY A 1 116 ? -1.145 3.703 -10.941 1.00 92.69 116 GLY A CA 1
ATOM 878 C C . GLY A 1 116 ? -2.507 3.065 -11.215 1.00 92.69 116 GLY A C 1
ATOM 879 O O . GLY A 1 116 ? -3.179 2.624 -10.287 1.00 92.69 116 GLY A O 1
ATOM 880 N N . SER A 1 117 ? -2.889 2.941 -12.486 1.00 93.94 117 SER A N 1
ATOM 881 C CA . SER A 1 117 ? -4.135 2.278 -12.888 1.00 93.94 117 SER A CA 1
ATOM 882 C C . SER A 1 117 ? -4.136 0.798 -12.492 1.00 93.94 117 SER A C 1
ATOM 884 O O . SER A 1 117 ? -5.111 0.320 -11.917 1.00 93.94 117 SER A O 1
ATOM 886 N N . CYS A 1 118 ? -3.028 0.081 -12.716 1.00 92.56 118 CYS A N 1
ATOM 887 C CA . CYS A 1 118 ? -2.877 -1.313 -12.291 1.00 92.56 118 CYS A CA 1
ATOM 888 C C . CYS A 1 118 ? -2.988 -1.479 -10.767 1.00 92.56 118 CYS A C 1
ATOM 890 O O . CYS A 1 118 ? -3.659 -2.401 -10.303 1.00 92.56 118 CYS A O 1
ATOM 892 N N . LEU A 1 119 ? -2.374 -0.577 -9.991 1.00 93.06 119 LEU A N 1
ATOM 893 C CA . LEU A 1 119 ? -2.499 -0.561 -8.530 1.00 93.06 119 LEU A CA 1
ATOM 894 C C . LEU A 1 119 ? -3.961 -0.408 -8.113 1.00 93.06 119 LEU A C 1
ATOM 896 O O . LEU A 1 119 ? -4.459 -1.202 -7.316 1.00 93.06 119 LEU A O 1
ATOM 900 N N . TRP A 1 120 ? -4.657 0.591 -8.659 1.00 91.38 120 TRP A N 1
ATOM 901 C CA . TRP A 1 120 ? -6.040 0.857 -8.278 1.00 91.38 120 TRP A CA 1
ATOM 902 C C . TRP A 1 120 ? -6.976 -0.271 -8.696 1.00 91.38 120 TRP A C 1
ATOM 904 O O . TRP A 1 120 ? -7.802 -0.669 -7.890 1.00 91.38 120 TRP A O 1
ATOM 914 N N . ILE A 1 121 ? -6.814 -0.877 -9.872 1.00 90.69 121 ILE A N 1
ATOM 915 C CA . ILE A 1 121 ? -7.628 -2.039 -10.272 1.00 90.69 121 ILE A CA 1
ATOM 916 C C . ILE A 1 121 ? -7.506 -3.186 -9.254 1.00 90.69 121 ILE A C 1
ATOM 918 O O . ILE A 1 121 ? -8.503 -3.829 -8.928 1.00 90.69 121 ILE A O 1
ATOM 922 N N . ALA A 1 122 ? -6.307 -3.423 -8.719 1.00 87.06 122 ALA A N 1
ATOM 923 C CA . AL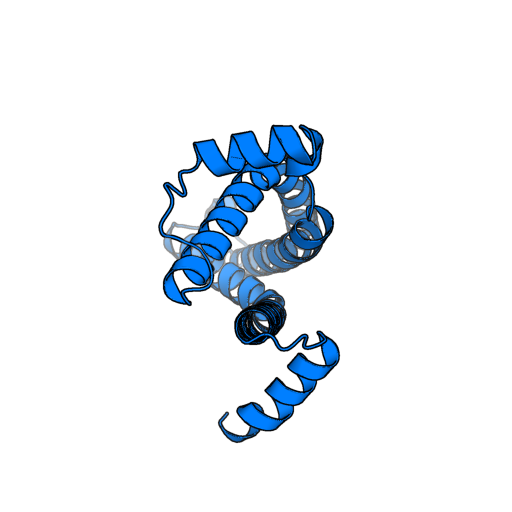A A 1 122 ? -6.082 -4.478 -7.736 1.00 87.06 122 ALA A CA 1
ATOM 924 C C . ALA A 1 122 ? -6.607 -4.124 -6.331 1.00 87.06 122 ALA A C 1
ATOM 926 O O . ALA A 1 122 ? -7.136 -4.985 -5.628 1.00 87.06 122 ALA A O 1
ATOM 927 N N . VAL A 1 123 ? -6.445 -2.870 -5.903 1.00 87.12 123 VAL A N 1
ATOM 928 C CA . VAL A 1 123 ? -6.691 -2.449 -4.512 1.00 87.12 123 VAL A CA 1
ATOM 929 C C . VAL A 1 123 ? -8.110 -1.909 -4.302 1.00 87.12 123 VAL A C 1
ATOM 931 O O . VAL A 1 123 ? -8.717 -2.141 -3.255 1.00 87.12 123 VAL A O 1
ATOM 934 N N . TYR A 1 124 ? -8.676 -1.245 -5.307 1.00 86.31 124 TYR A N 1
ATOM 935 C CA . TYR A 1 124 ? -9.946 -0.527 -5.208 1.00 86.31 124 TYR A CA 1
ATOM 936 C C . TYR A 1 124 ? -11.132 -1.392 -4.752 1.00 86.31 124 TYR A C 1
ATOM 938 O O . TYR A 1 124 ? -11.862 -0.945 -3.866 1.00 86.31 124 TYR A O 1
ATOM 946 N N . PRO A 1 125 ? -11.320 -2.643 -5.225 1.00 84.62 125 PRO A N 1
ATOM 947 C CA . PRO A 1 125 ? -12.422 -3.482 -4.747 1.00 84.62 125 PRO A CA 1
ATOM 948 C C . PRO A 1 125 ? -12.365 -3.732 -3.234 1.00 84.62 125 PRO A C 1
ATOM 950 O O . PRO A 1 125 ? -13.391 -3.738 -2.552 1.00 84.62 125 PRO A O 1
ATOM 953 N N . VAL A 1 126 ? -11.157 -3.911 -2.694 1.00 83.44 126 VAL A N 1
ATOM 954 C CA . VAL A 1 126 ? -10.940 -4.132 -1.259 1.00 83.44 126 VAL A CA 1
ATOM 955 C C . VAL A 1 126 ? -11.235 -2.857 -0.473 1.00 83.44 126 VAL A C 1
ATOM 957 O O . VAL A 1 126 ? -11.868 -2.921 0.586 1.00 83.44 126 VAL A O 1
ATOM 960 N N . ASP A 1 127 ? -10.817 -1.707 -0.997 1.00 84.25 127 ASP A N 1
ATOM 961 C CA . ASP A 1 127 ? -11.0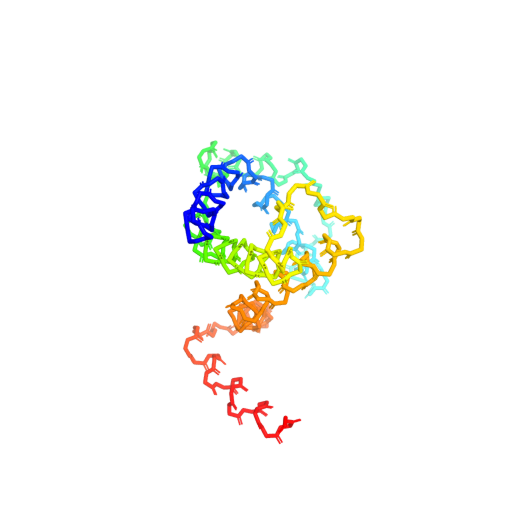55 -0.411 -0.368 1.00 84.25 127 ASP A CA 1
ATOM 962 C C . ASP A 1 127 ? -12.552 -0.063 -0.347 1.00 84.25 127 ASP A C 1
ATOM 964 O O . ASP A 1 127 ? -13.062 0.329 0.703 1.00 84.25 127 ASP A O 1
ATOM 968 N N . CYS A 1 128 ? -13.300 -0.334 -1.425 1.00 81.94 128 CYS A N 1
ATOM 969 C CA . CYS A 1 128 ? -14.757 -0.156 -1.461 1.00 81.94 128 CYS A CA 1
ATOM 970 C C . CYS A 1 128 ? -15.473 -0.939 -0.351 1.00 81.94 128 CYS A C 1
ATOM 972 O O . CYS A 1 128 ? -16.321 -0.390 0.361 1.00 81.94 128 CYS A O 1
ATOM 974 N N . VAL A 1 129 ? -15.119 -2.216 -0.165 1.00 80.69 129 VAL A N 1
ATOM 975 C CA . VAL A 1 129 ? -15.710 -3.056 0.889 1.00 80.69 129 VAL A CA 1
ATOM 976 C C . VAL A 1 129 ? -15.353 -2.522 2.273 1.00 80.69 129 VAL A C 1
ATOM 978 O O . VAL A 1 129 ? -16.230 -2.408 3.132 1.00 80.69 129 VAL A O 1
ATOM 981 N N . LYS A 1 130 ? -14.084 -2.158 2.498 1.00 80.75 130 LYS A N 1
ATOM 982 C CA . LYS A 1 130 ? -13.629 -1.598 3.778 1.00 80.75 130 LYS A CA 1
ATOM 983 C C . LYS A 1 130 ? -14.362 -0.304 4.121 1.00 80.75 130 LYS A C 1
ATOM 985 O O . LYS A 1 130 ? -14.853 -0.191 5.244 1.00 80.75 130 LYS A O 1
ATOM 990 N N . SER A 1 131 ? -14.502 0.625 3.175 1.00 79.06 131 SER A N 1
ATOM 991 C CA . SER A 1 131 ? -15.230 1.878 3.395 1.00 79.06 131 SER A CA 1
ATOM 992 C C . SER A 1 131 ? -16.695 1.629 3.760 1.00 79.06 131 SER A C 1
ATOM 994 O O . SER A 1 131 ? -17.210 2.247 4.689 1.00 79.06 131 SER A O 1
ATOM 996 N N . ARG A 1 132 ? -17.374 0.675 3.109 1.00 76.38 132 ARG A N 1
ATOM 997 C CA . ARG A 1 132 ? -18.762 0.320 3.465 1.00 76.38 132 ARG A CA 1
ATOM 998 C C . ARG A 1 132 ? -18.867 -0.292 4.862 1.00 76.38 132 ARG A C 1
ATOM 1000 O O . ARG A 1 132 ? -19.757 0.089 5.617 1.00 76.38 132 ARG A O 1
ATOM 1007 N N . ILE A 1 133 ? -17.951 -1.185 5.241 1.00 77.94 133 ILE A N 1
ATOM 1008 C CA . ILE A 1 133 ? -17.913 -1.753 6.600 1.00 77.94 133 ILE A CA 1
ATOM 1009 C C . ILE A 1 133 ? -17.675 -0.656 7.641 1.00 77.94 133 ILE A C 1
ATOM 1011 O O . ILE A 1 133 ? -18.313 -0.669 8.691 1.00 77.94 133 ILE A O 1
ATOM 1015 N N . GLN A 1 134 ? -16.793 0.305 7.358 1.00 70.31 134 GLN A N 1
ATOM 1016 C CA . GLN A 1 134 ? -16.532 1.440 8.246 1.00 70.31 134 GLN A CA 1
ATOM 1017 C C . GLN A 1 134 ? -17.785 2.301 8.438 1.00 70.31 134 GLN A C 1
ATOM 1019 O O . GLN A 1 134 ? -18.165 2.567 9.578 1.00 70.31 134 GLN A O 1
ATOM 1024 N N . VAL A 1 135 ? -18.494 2.636 7.355 1.00 71.00 135 VAL A N 1
ATOM 1025 C CA . VAL A 1 135 ? -19.767 3.373 7.424 1.00 71.00 135 VAL A CA 1
ATOM 1026 C C . VAL A 1 135 ? -20.829 2.593 8.211 1.00 71.00 135 VAL A C 1
ATOM 1028 O O . VAL A 1 135 ? -21.485 3.150 9.091 1.00 71.00 135 VAL A O 1
ATOM 1031 N N . LEU A 1 136 ? -20.981 1.288 7.961 1.00 70.19 136 LEU A N 1
ATOM 1032 C CA . LEU A 1 136 ? -21.949 0.447 8.678 1.00 70.19 136 LEU A CA 1
ATOM 1033 C C . LEU A 1 136 ? -21.606 0.310 10.169 1.00 70.19 136 LEU A C 1
ATOM 1035 O O . LEU A 1 136 ? -22.499 0.393 11.014 1.00 70.19 136 LEU A O 1
ATOM 1039 N N . SER A 1 137 ? -20.319 0.195 10.502 1.00 65.50 137 SER A N 1
ATOM 1040 C CA . SER A 1 137 ? -19.824 0.190 11.881 1.00 65.50 137 SER A CA 1
ATOM 1041 C C . SER A 1 137 ? -20.166 1.499 12.603 1.00 65.50 137 SER A C 1
ATOM 1043 O O . SER A 1 137 ? -20.655 1.483 13.737 1.00 65.50 137 SER A O 1
ATOM 1045 N N . MET A 1 138 ? -20.032 2.646 11.924 1.00 60.41 138 MET A N 1
ATOM 1046 C CA . MET A 1 138 ? -20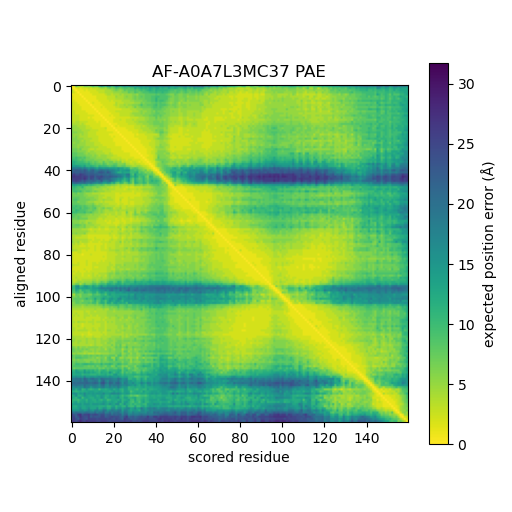.487 3.935 12.454 1.00 60.41 138 MET A CA 1
ATOM 1047 C C . MET A 1 138 ? -22.001 3.995 12.659 1.00 60.41 138 MET A C 1
ATOM 1049 O O . MET A 1 138 ? -22.447 4.602 13.629 1.00 60.41 138 MET A O 1
ATOM 1053 N N . ALA A 1 139 ? -22.796 3.304 11.844 1.00 67.00 139 ALA A N 1
ATOM 1054 C CA . ALA A 1 139 ? -24.239 3.155 12.043 1.00 67.00 139 ALA A CA 1
ATOM 1055 C C . ALA A 1 139 ? -24.619 2.122 13.132 1.00 67.00 139 ALA A C 1
ATOM 1057 O O . ALA A 1 139 ? -25.801 1.882 13.363 1.00 67.00 139 ALA A O 1
ATOM 1058 N N . GLY A 1 140 ? -23.642 1.509 13.816 1.00 66.62 140 GLY A N 1
ATOM 1059 C CA . GLY A 1 140 ? -23.877 0.490 14.847 1.00 66.62 140 GLY A CA 1
ATOM 1060 C C . GLY A 1 140 ? -24.185 -0.907 14.298 1.00 66.62 140 GLY A C 1
ATOM 1061 O O . GLY A 1 140 ? -24.595 -1.781 15.059 1.00 66.62 140 GLY A O 1
ATOM 1062 N N . LYS A 1 141 ? -23.984 -1.140 12.995 1.00 68.25 141 LYS A N 1
ATOM 1063 C CA . LYS A 1 141 ? -24.173 -2.441 12.343 1.00 68.25 141 LYS A CA 1
ATOM 1064 C C . LYS A 1 141 ? -22.812 -3.090 12.086 1.00 68.25 141 LYS A C 1
ATOM 1066 O O . LYS A 1 141 ? -22.019 -2.583 11.298 1.00 68.25 141 LYS A O 1
ATOM 1071 N N . GLN A 1 142 ? -22.535 -4.234 12.712 1.00 61.34 142 GLN A N 1
ATOM 1072 C CA . GLN A 1 142 ? -21.363 -5.036 12.348 1.00 61.34 142 GLN A CA 1
ATOM 1073 C C . GLN A 1 142 ? -21.653 -5.824 11.067 1.00 61.34 142 GLN A C 1
ATOM 1075 O O . GLN A 1 142 ? -22.417 -6.785 11.082 1.00 61.34 142 GLN A O 1
ATOM 1080 N N . ALA A 1 143 ? -21.041 -5.411 9.958 1.00 66.88 143 ALA A N 1
ATOM 1081 C CA . ALA A 1 143 ? -21.120 -6.118 8.686 1.00 66.88 143 ALA A CA 1
ATOM 1082 C C . ALA A 1 143 ? -19.808 -6.864 8.405 1.00 66.88 143 ALA A C 1
ATOM 1084 O O . ALA A 1 143 ? -18.720 -6.298 8.509 1.00 66.88 143 ALA A O 1
ATOM 1085 N N . GLY A 1 144 ? -19.904 -8.150 8.063 1.00 75.06 144 GLY A N 1
ATOM 1086 C CA . GLY A 1 144 ? -18.748 -8.966 7.684 1.00 75.06 144 GLY A CA 1
ATOM 1087 C C . GLY A 1 144 ? -18.230 -8.631 6.281 1.00 75.06 144 GLY A C 1
ATOM 1088 O O . GLY A 1 144 ? -18.987 -8.157 5.431 1.00 75.06 144 GLY A O 1
ATOM 1089 N N . PHE A 1 145 ? -16.950 -8.923 6.015 1.00 75.00 145 PHE A N 1
ATOM 1090 C CA . PHE A 1 145 ? -16.297 -8.621 4.733 1.00 75.00 145 PHE A CA 1
ATOM 1091 C C . PHE A 1 145 ? -16.990 -9.277 3.534 1.00 75.00 145 PHE A C 1
ATOM 1093 O O . PHE A 1 145 ? -17.422 -8.578 2.621 1.00 75.00 145 PHE A O 1
ATOM 1100 N N . MET A 1 146 ? -17.183 -10.600 3.570 1.00 76.75 146 MET A N 1
ATOM 1101 C CA . MET A 1 146 ? -17.861 -11.322 2.486 1.00 76.75 146 MET A CA 1
ATOM 1102 C C . MET A 1 146 ? -19.322 -10.896 2.314 1.00 76.75 146 MET A C 1
ATOM 1104 O O . MET A 1 146 ? -19.778 -10.728 1.188 1.00 76.75 146 MET A O 1
ATOM 1108 N N . GLY A 1 147 ? -20.049 -10.679 3.414 1.00 76.31 147 GLY A N 1
ATOM 1109 C CA . GLY A 1 147 ? -21.449 -10.246 3.355 1.00 76.31 147 GLY A CA 1
ATOM 1110 C C . GLY A 1 147 ? -21.601 -8.860 2.729 1.00 76.31 147 GLY A C 1
ATOM 1111 O O . GLY A 1 147 ? -22.474 -8.649 1.889 1.00 76.31 147 GLY A O 1
ATOM 1112 N N . THR A 1 148 ? -20.706 -7.933 3.081 1.00 76.81 148 THR A N 1
ATOM 1113 C CA . THR A 1 148 ? -20.683 -6.587 2.496 1.00 76.81 148 THR A CA 1
ATOM 1114 C C . THR A 1 148 ? -20.294 -6.646 1.026 1.00 76.81 148 THR A C 1
ATOM 1116 O O . THR A 1 148 ? -20.974 -6.030 0.219 1.00 76.81 148 THR A O 1
ATOM 1119 N N . PHE A 1 149 ? -19.277 -7.430 0.655 1.00 75.75 149 PHE A N 1
ATOM 1120 C CA . PHE A 1 149 ? -18.865 -7.601 -0.741 1.00 75.75 149 PHE A CA 1
ATOM 1121 C C . PHE A 1 149 ? -19.991 -8.155 -1.625 1.00 75.75 149 PHE A C 1
ATOM 1123 O O . PHE A 1 149 ? -20.298 -7.567 -2.656 1.00 75.75 149 PHE A O 1
ATOM 1130 N N . VAL A 1 150 ? -20.663 -9.231 -1.199 1.00 77.88 150 VAL A N 1
ATOM 1131 C CA . VAL A 1 150 ? -21.791 -9.815 -1.948 1.00 77.88 150 VAL A CA 1
ATOM 1132 C C . VAL A 1 150 ? -22.957 -8.833 -2.053 1.00 77.88 150 VAL A C 1
ATOM 1134 O O . VAL A 1 150 ? -23.561 -8.719 -3.113 1.00 77.88 150 VAL A O 1
ATOM 1137 N N . THR A 1 151 ? -23.254 -8.091 -0.982 1.00 77.94 151 THR A N 1
ATOM 1138 C CA . THR A 1 151 ? -24.282 -7.039 -1.015 1.00 77.94 151 THR A CA 1
ATOM 1139 C C . THR A 1 151 ? -23.895 -5.927 -1.988 1.00 77.94 151 THR A C 1
ATOM 1141 O O . THR A 1 151 ? -24.740 -5.445 -2.723 1.00 77.94 151 THR A O 1
ATOM 1144 N N . LEU A 1 152 ? -22.622 -5.541 -2.038 1.00 74.19 152 LEU A N 1
ATOM 1145 C CA . LEU A 1 152 ? -22.127 -4.491 -2.926 1.00 74.19 152 LEU A CA 1
ATOM 1146 C C . LEU A 1 152 ? -22.256 -4.914 -4.394 1.00 74.19 152 LEU A C 1
ATOM 1148 O O . LEU A 1 152 ? -22.830 -4.185 -5.194 1.00 74.19 152 LEU A O 1
ATOM 1152 N N . VAL A 1 153 ? -21.828 -6.135 -4.722 1.00 77.12 153 VAL A N 1
ATOM 1153 C CA . VAL A 1 153 ? -21.972 -6.702 -6.072 1.00 77.12 153 VAL A CA 1
ATOM 1154 C C . VAL A 1 153 ? -23.443 -6.855 -6.464 1.00 77.12 153 VAL A C 1
ATOM 1156 O O . VAL A 1 153 ? -23.800 -6.594 -7.605 1.00 77.12 153 VAL A O 1
ATOM 1159 N N . ARG A 1 154 ? -24.312 -7.254 -5.529 1.00 77.06 154 ARG A N 1
ATOM 1160 C CA . ARG A 1 154 ? -25.731 -7.504 -5.812 1.00 77.06 154 ARG A CA 1
ATOM 1161 C C . ARG A 1 154 ? -26.573 -6.231 -5.905 1.00 77.06 154 ARG A C 1
ATOM 1163 O O . ARG A 1 154 ? -27.506 -6.204 -6.689 1.00 77.06 154 ARG A O 1
ATOM 1170 N N . THR A 1 155 ? -26.275 -5.215 -5.100 1.00 74.19 155 THR A N 1
ATOM 1171 C CA . THR A 1 155 ? -27.083 -3.988 -5.013 1.00 74.19 155 THR A CA 1
ATOM 1172 C C . THR A 1 155 ? -26.552 -2.883 -5.922 1.00 74.19 155 THR A C 1
ATOM 1174 O O . THR A 1 155 ? -27.339 -2.095 -6.432 1.00 74.19 155 THR A O 1
ATOM 1177 N N . GLU A 1 156 ? -25.233 -2.801 -6.129 1.00 68.12 156 GLU A N 1
ATOM 1178 C CA . GLU A 1 156 ? -24.624 -1.774 -6.991 1.00 68.12 156 GLU A CA 1
ATOM 1179 C C . GLU A 1 156 ? -24.187 -2.306 -8.362 1.00 68.12 156 GLU A C 1
ATOM 1181 O O . GLU A 1 156 ? -24.011 -1.514 -9.282 1.00 68.12 156 GLU A O 1
ATOM 1186 N N . GLY A 1 157 ? -24.105 -3.629 -8.554 1.00 59.16 157 GLY A N 1
ATOM 1187 C CA . GLY A 1 157 ? -23.877 -4.228 -9.875 1.00 59.16 157 GLY A CA 1
ATOM 1188 C C . GLY A 1 157 ? -25.041 -4.056 -10.859 1.00 59.16 157 GLY A C 1
ATOM 1189 O O . GLY A 1 157 ? -24.852 -4.269 -12.047 1.00 59.16 157 GLY A O 1
ATOM 1190 N N . GLU A 1 158 ? -26.225 -3.652 -10.389 1.00 48.19 158 GLU A N 1
ATOM 1191 C CA . GLU A 1 158 ? -27.381 -3.328 -11.242 1.00 48.19 158 GLU A CA 1
ATOM 1192 C C . GLU A 1 158 ? -27.321 -1.901 -11.828 1.00 48.19 158 GLU A C 1
ATOM 1194 O O . GLU A 1 158 ? -28.079 -1.588 -12.743 1.00 48.19 158 GLU A O 1
ATOM 1199 N N . TYR A 1 159 ? -26.425 -1.039 -11.327 1.00 48.94 159 TYR A N 1
ATOM 1200 C CA . TYR A 1 159 ? -26.260 0.355 -11.775 1.00 48.94 159 TYR A CA 1
ATOM 1201 C C . TYR A 1 159 ? -25.004 0.583 -12.640 1.00 48.94 159 TYR A C 1
ATOM 1203 O O . TYR A 1 159 ? -24.714 1.731 -12.983 1.00 48.94 159 TYR A O 1
ATOM 1211 N N . ALA A 1 160 ? -24.259 -0.482 -12.958 1.00 41.53 160 ALA A N 1
ATOM 1212 C CA . ALA A 1 160 ? -23.041 -0.460 -13.773 1.00 41.53 160 ALA A CA 1
ATOM 1213 C C . ALA A 1 160 ? -23.284 -0.992 -15.191 1.00 41.53 160 ALA A C 1
ATOM 1215 O O . ALA A 1 160 ? -24.051 -1.970 -15.334 1.00 41.53 160 ALA A O 1
#

InterPro domains:
  IPR018108 Mitochondrial carrier protein, transmembrane region [PF00153] (3-95)
  IPR018108 Mitochondrial carrier protein, transmembrane region [PF00153] (105-157)
  IPR018108 Mitochondrial carrier protein, transmembrane region [PS50920] (1-93)
  IPR018108 Mitochondrial carrier protein, transmembrane region [PS50920] (103-160)
  IPR023395 Mitochondrial carrier protein domain superfamily [G3DSA:1.50.40.10] (1-160)
  IPR023395 Mitochondrial carrier protein domain superfamily [SSF103506] (3-158)
  IPR050567 Mitochondrial Carrier [PTHR45624] (3-157)

Nearest PDB structures (foldseek):
  6gci-assembly1_A  TM=6.566E-01  e=4.806E-04  Thermothelomyces thermophilus ATCC 42464
  4c9j-assembly1_A  TM=5.920E-01  e=1.486E-02  Saccharomyces cerevisiae
  8gym-assembly1_m1  TM=6.369E-01  e=1.949E-01  Tetrahymena thermophila SB210